Protein AF-H1B544-F1 (afdb_monomer_lite)

Secondary structure (DSSP, 8-state):
-HHHHHHHHHHTHHHHHHHHHHHHHHHHHHHHHHHHHHHHHHHHHHT-HHHHHHHHHHHHHHHHS-HHHHHHHHHHHH-SSHHHHHHHHHHHHHHHHHHHHHHHSHHHHHHHTTS--S-----TT----------S-----SSSS--

pLDDT: mean 74.84, std 20.36, range [29.8, 95.25]

Sequence (147 aa):
MIQELFDFITQRWDFLLPLIYEHLQISAIAIVFATIVGVSIGILIAEKRKASSLTLGIISFLYTIPSISMLGFLIPVTGIGNTSAIIALSIYALLPIIVAPILVSPVWKRIFWRLPAVWEVPLHRFSGALSFRLPCRLYYPALKIWW

Radius of gyration: 21.7 Å; chains: 1; bounding box: 48×55×56 Å

Structure (mmCIF, N/CA/C/O backbone):
data_AF-H1B544-F1
#
_entry.id   AF-H1B544-F1
#
loop_
_atom_site.group_PDB
_atom_site.id
_atom_site.type_symbol
_atom_site.label_atom_id
_atom_site.label_alt_id
_atom_site.label_comp_id
_atom_site.label_asym_id
_atom_site.label_entity_id
_atom_site.label_seq_id
_atom_site.pdbx_PDB_ins_code
_atom_site.Cartn_x
_atom_site.Cartn_y
_atom_site.Cartn_z
_atom_site.occupancy
_atom_site.B_iso_or_equiv
_atom_site.auth_seq_id
_atom_site.auth_comp_id
_atom_site.auth_asym_id
_atom_site.auth_atom_id
_atom_site.pdbx_PDB_model_num
ATOM 1 N N . MET A 1 1 ? -4.097 -2.972 35.215 1.00 77.38 1 MET A N 1
ATOM 2 C CA . MET A 1 1 ? -3.702 -2.579 33.841 1.00 77.38 1 MET A CA 1
ATOM 3 C C . MET A 1 1 ? -4.509 -3.308 32.766 1.00 77.38 1 MET A C 1
ATOM 5 O O . MET A 1 1 ? -5.142 -2.632 31.979 1.00 77.38 1 MET A O 1
ATOM 9 N N . ILE A 1 2 ? -4.543 -4.650 32.723 1.00 89.94 2 ILE A N 1
ATOM 10 C CA . ILE A 1 2 ? -5.325 -5.388 31.699 1.00 89.94 2 ILE A CA 1
ATOM 11 C C . ILE A 1 2 ? -6.846 -5.259 31.908 1.00 89.94 2 ILE A C 1
ATOM 13 O O . ILE A 1 2 ? -7.577 -5.133 30.936 1.00 89.94 2 ILE A O 1
ATOM 17 N N . GLN A 1 3 ? -7.315 -5.237 33.161 1.00 87.62 3 GLN A N 1
ATOM 18 C CA . GLN A 1 3 ? -8.740 -5.060 33.486 1.00 87.62 3 GLN A CA 1
ATOM 19 C C . GLN A 1 3 ? -9.276 -3.699 33.010 1.00 87.62 3 GLN A C 1
ATOM 21 O O . GLN A 1 3 ? -10.254 -3.656 32.282 1.00 87.62 3 GLN A O 1
ATOM 26 N N . GLU A 1 4 ? -8.541 -2.616 33.280 1.00 85.94 4 GLU A N 1
ATOM 27 C CA . GLU A 1 4 ? -8.847 -1.257 32.795 1.00 85.94 4 GLU A CA 1
ATOM 28 C C . GLU A 1 4 ? -8.982 -1.183 31.263 1.00 85.94 4 GLU A C 1
ATOM 30 O O . GLU A 1 4 ? -9.845 -0.491 30.727 1.00 85.94 4 GLU A O 1
ATOM 35 N N . LEU A 1 5 ? -8.133 -1.921 30.540 1.00 85.81 5 LEU A N 1
ATOM 36 C CA . LEU A 1 5 ? -8.165 -1.975 29.080 1.00 85.81 5 LEU A CA 1
ATOM 37 C C . LEU A 1 5 ? -9.417 -2.709 28.573 1.00 85.81 5 LEU A C 1
ATOM 39 O O . LEU A 1 5 ? -10.002 -2.317 27.566 1.00 85.81 5 LEU A O 1
ATOM 43 N N . PHE A 1 6 ? -9.838 -3.757 29.282 1.00 89.38 6 PHE A N 1
ATOM 44 C CA . PHE A 1 6 ? -11.030 -4.537 28.955 1.00 89.38 6 PHE A CA 1
ATOM 45 C C . PHE A 1 6 ? -12.317 -3.737 29.202 1.00 89.38 6 PHE A C 1
ATOM 47 O O . PHE A 1 6 ? -13.218 -3.725 28.358 1.00 89.38 6 PHE A O 1
ATOM 54 N N . ASP A 1 7 ? -12.361 -2.992 30.305 1.00 85.94 7 ASP A N 1
ATOM 55 C CA . ASP A 1 7 ? -13.472 -2.098 30.634 1.00 85.94 7 ASP A CA 1
ATOM 56 C C . ASP A 1 7 ? -13.575 -0.950 29.614 1.00 85.94 7 ASP A C 1
ATOM 58 O O . ASP A 1 7 ? -14.659 -0.651 29.115 1.00 85.94 7 ASP A O 1
ATOM 62 N N . PHE A 1 8 ? -12.446 -0.370 29.191 1.00 86.56 8 PHE A N 1
ATOM 63 C CA . PHE A 1 8 ? -12.434 0.660 28.148 1.00 86.56 8 PHE A CA 1
ATOM 64 C C . PHE A 1 8 ? -12.968 0.152 26.799 1.00 86.56 8 PHE A C 1
ATOM 66 O O . PHE A 1 8 ? -13.767 0.833 26.152 1.00 86.56 8 PHE A O 1
ATOM 73 N N . ILE A 1 9 ? -12.540 -1.039 26.364 1.00 86.88 9 ILE A N 1
ATOM 74 C CA . ILE A 1 9 ? -12.961 -1.625 25.081 1.00 86.88 9 ILE A CA 1
ATOM 75 C C . ILE A 1 9 ? -14.458 -1.940 25.091 1.00 86.88 9 ILE A C 1
ATOM 77 O O . ILE A 1 9 ? -15.151 -1.615 24.129 1.00 86.88 9 ILE A O 1
ATOM 81 N N . THR A 1 10 ? -14.962 -2.539 26.171 1.00 86.75 10 THR A N 1
ATOM 82 C CA . THR A 1 10 ? -16.388 -2.883 26.301 1.00 86.75 10 THR A CA 1
ATOM 83 C C . THR A 1 10 ? -17.275 -1.642 26.390 1.00 86.75 10 THR A C 1
ATOM 85 O O . THR A 1 10 ? -18.341 -1.612 25.782 1.00 86.75 10 THR A O 1
ATOM 88 N N . GLN A 1 11 ? -16.816 -0.583 27.058 1.00 89.38 11 GLN A N 1
ATOM 89 C CA . GLN A 1 11 ? -17.577 0.659 27.220 1.00 89.38 11 GLN A CA 1
ATOM 90 C C . GLN A 1 11 ? -17.559 1.566 25.974 1.00 89.38 11 GLN A C 1
ATOM 92 O O . GLN A 1 11 ? -18.437 2.413 25.812 1.00 89.38 11 GLN A O 1
ATOM 97 N N . ARG A 1 12 ? -16.559 1.426 25.092 1.00 88.81 12 ARG A N 1
ATOM 98 C CA . ARG A 1 12 ? -16.392 2.240 23.868 1.00 88.81 12 ARG A CA 1
ATOM 99 C C . ARG A 1 12 ? -16.621 1.444 22.582 1.00 88.81 12 ARG A C 1
ATOM 101 O O . ARG A 1 12 ? -16.338 1.954 21.498 1.00 88.81 12 ARG A O 1
ATOM 108 N N . TRP A 1 13 ? -17.132 0.219 22.686 1.00 86.06 13 TRP A N 1
ATOM 109 C CA . TRP A 1 13 ? -17.300 -0.688 21.550 1.00 86.06 13 TRP A CA 1
ATOM 110 C C . TRP A 1 13 ? -18.149 -0.079 20.426 1.00 86.06 13 TRP A C 1
ATOM 112 O O . TRP A 1 13 ? -17.782 -0.177 19.255 1.00 86.06 13 TRP A O 1
ATOM 122 N N . ASP A 1 14 ? -19.205 0.653 20.791 1.00 88.56 14 ASP A N 1
ATOM 123 C CA . ASP A 1 14 ? -20.096 1.352 19.855 1.00 88.56 14 ASP A CA 1
ATOM 124 C C . ASP A 1 14 ? -19.383 2.419 19.009 1.00 88.56 14 ASP A C 1
ATOM 126 O O . ASP A 1 14 ? -19.791 2.702 17.885 1.00 88.56 14 ASP A O 1
ATOM 130 N N . PHE A 1 15 ? -18.295 3.000 19.521 1.00 87.94 15 PHE A N 1
ATOM 131 C CA . PHE A 1 15 ? -17.474 3.967 18.790 1.00 87.94 15 PHE A CA 1
ATOM 132 C C . PHE A 1 15 ? -16.362 3.291 17.979 1.00 87.94 15 PHE A C 1
ATOM 134 O O . PHE A 1 15 ? -16.014 3.748 16.894 1.00 87.94 15 PHE A O 1
ATOM 141 N N . LEU A 1 16 ? -15.799 2.189 18.477 1.00 90.12 16 LEU A N 1
ATOM 142 C CA . LEU A 1 16 ? -14.681 1.502 17.824 1.00 90.12 16 LEU A CA 1
ATOM 143 C C . LEU A 1 16 ? -15.116 0.722 16.577 1.00 90.12 16 LEU A C 1
ATOM 145 O O . LEU A 1 16 ? -14.423 0.762 15.559 1.00 90.12 16 LEU A O 1
ATOM 149 N N . LEU A 1 17 ? -16.263 0.040 16.638 1.00 91.88 17 LEU A N 1
ATOM 150 C CA . LEU A 1 17 ? -16.807 -0.742 15.523 1.00 91.88 17 LEU A CA 1
ATOM 151 C C . LEU A 1 17 ? -16.923 0.042 14.201 1.00 91.88 17 LEU A C 1
ATOM 153 O O . LEU A 1 17 ? -16.389 -0.439 13.197 1.00 91.88 17 LEU A O 1
ATOM 157 N N . PRO A 1 18 ? -17.578 1.220 14.148 1.00 92.94 18 PRO A N 1
ATOM 158 C CA . PRO A 1 18 ? -17.721 1.964 12.898 1.00 92.94 18 PRO A CA 1
ATOM 159 C C . PRO A 1 18 ? -16.378 2.458 12.351 1.00 92.94 18 PRO A C 1
ATOM 161 O O . PRO A 1 18 ? -16.170 2.397 11.143 1.00 92.94 18 PRO A O 1
ATOM 164 N N . LEU A 1 19 ? -15.440 2.864 13.214 1.00 91.31 19 LEU A N 1
ATOM 165 C CA . LEU A 1 19 ? -14.097 3.291 12.797 1.00 91.31 19 LEU A CA 1
ATOM 166 C C . LEU A 1 19 ? -13.304 2.147 12.152 1.00 91.31 19 LEU A C 1
ATOM 168 O O . LEU A 1 19 ? -12.655 2.331 11.121 1.00 91.31 19 LEU A O 1
ATOM 172 N N . ILE A 1 20 ? -13.359 0.953 12.747 1.00 93.44 20 ILE A N 1
ATOM 173 C CA . ILE A 1 20 ? -12.702 -0.237 12.193 1.00 93.44 20 ILE A CA 1
ATOM 174 C C . ILE A 1 20 ? -13.341 -0.608 10.854 1.00 93.44 20 ILE A C 1
ATOM 176 O O . ILE A 1 20 ? -12.631 -0.899 9.889 1.00 93.44 20 ILE A O 1
ATOM 180 N N . TYR A 1 21 ? -14.672 -0.574 10.784 1.00 94.69 21 TYR A N 1
ATOM 181 C CA . TYR A 1 21 ? -15.408 -0.864 9.560 1.00 94.69 21 TYR A CA 1
ATOM 182 C C . TYR A 1 21 ? -15.056 0.118 8.435 1.00 94.69 21 TYR A C 1
ATOM 184 O O . TYR A 1 21 ? -14.762 -0.308 7.318 1.00 94.69 21 TYR A O 1
ATOM 192 N N . GLU A 1 22 ? -15.002 1.415 8.734 1.00 93.12 22 GLU A N 1
ATOM 193 C CA . GLU A 1 22 ? -14.598 2.449 7.783 1.00 93.12 22 GLU A CA 1
ATOM 194 C C . GLU A 1 22 ? -13.165 2.218 7.279 1.00 93.12 22 GLU A C 1
ATOM 196 O O . GLU A 1 22 ? -12.919 2.226 6.070 1.00 93.12 22 GLU A O 1
ATOM 201 N N . HIS A 1 23 ? -12.223 1.915 8.175 1.00 92.25 23 HIS A N 1
ATOM 202 C CA . HIS A 1 23 ? -10.843 1.630 7.786 1.00 92.25 23 HIS A CA 1
ATOM 203 C C . HIS A 1 23 ? -10.721 0.381 6.896 1.00 92.25 23 HIS A C 1
ATOM 205 O O . HIS A 1 23 ? -9.973 0.386 5.910 1.00 92.25 23 HIS A O 1
ATOM 211 N N . LEU A 1 24 ? -11.476 -0.678 7.207 1.00 95.25 24 LEU A N 1
ATOM 212 C CA . LEU A 1 24 ? -11.541 -1.890 6.387 1.00 95.25 24 LEU A CA 1
ATOM 213 C C . LEU A 1 24 ? -12.129 -1.603 5.005 1.00 95.25 24 LEU A C 1
ATOM 215 O O . LEU A 1 24 ? -11.581 -2.064 4.004 1.00 95.25 24 LEU A O 1
ATOM 219 N N . GLN A 1 25 ? -13.202 -0.814 4.937 1.00 95.00 25 GLN A N 1
ATOM 220 C CA . GLN A 1 25 ? -13.838 -0.433 3.681 1.00 95.00 25 GLN A CA 1
ATOM 221 C C . GLN A 1 25 ? -12.871 0.354 2.784 1.00 95.00 25 GLN A C 1
ATOM 223 O O . GLN A 1 25 ? -12.703 0.015 1.611 1.00 95.00 25 GLN A O 1
ATOM 228 N N . ILE A 1 26 ? -12.192 1.363 3.337 1.00 93.62 26 ILE A N 1
ATOM 229 C CA . ILE A 1 26 ? -11.205 2.183 2.617 1.00 93.62 26 ILE A CA 1
ATOM 230 C C . ILE A 1 26 ? -10.047 1.316 2.106 1.00 93.62 26 ILE A C 1
ATOM 232 O O . ILE A 1 26 ? -9.667 1.408 0.936 1.00 93.62 26 ILE A O 1
ATOM 236 N N . SER A 1 27 ? -9.511 0.448 2.966 1.00 93.75 27 SER A N 1
ATOM 237 C CA . SER A 1 27 ? -8.386 -0.429 2.626 1.00 93.75 27 SER A CA 1
ATOM 238 C C . SER A 1 27 ? -8.760 -1.435 1.537 1.00 93.75 27 SER A C 1
ATOM 240 O O . SER A 1 27 ? -8.004 -1.620 0.583 1.00 93.75 27 SER A O 1
ATOM 242 N N . ALA A 1 28 ? -9.945 -2.043 1.624 1.00 95.06 28 ALA A N 1
ATOM 243 C CA . ALA A 1 28 ? -10.431 -2.983 0.620 1.00 95.06 28 ALA A CA 1
ATOM 244 C C . ALA A 1 28 ? -10.580 -2.318 -0.758 1.00 95.06 28 ALA A C 1
ATOM 246 O O . ALA A 1 28 ? -10.103 -2.860 -1.757 1.00 95.06 28 ALA A O 1
ATOM 247 N N . ILE A 1 29 ? -11.176 -1.122 -0.813 1.00 94.56 29 ILE A N 1
ATOM 248 C CA . ILE A 1 29 ? -11.335 -0.362 -2.062 1.00 94.56 29 ILE A CA 1
ATOM 249 C C . ILE A 1 29 ? -9.966 -0.016 -2.663 1.00 94.56 29 ILE A C 1
ATOM 251 O O . ILE A 1 29 ? -9.751 -0.231 -3.859 1.00 94.56 29 ILE A O 1
ATOM 255 N N . ALA A 1 30 ? -9.029 0.468 -1.843 1.00 93.62 30 ALA A N 1
ATOM 256 C CA . ALA A 1 30 ? -7.683 0.815 -2.293 1.00 93.62 30 ALA A CA 1
ATOM 257 C C . ALA A 1 30 ? -6.934 -0.400 -2.862 1.00 93.62 30 ALA A C 1
ATOM 259 O O . ALA A 1 30 ? -6.332 -0.307 -3.931 1.00 93.62 30 ALA A O 1
ATOM 260 N N . ILE A 1 31 ? -7.014 -1.559 -2.199 1.00 93.44 31 ILE A N 1
ATOM 261 C CA . ILE A 1 31 ? -6.364 -2.793 -2.663 1.00 93.44 31 ILE A CA 1
ATOM 262 C C . ILE A 1 31 ? -6.959 -3.257 -3.990 1.00 93.44 31 ILE A C 1
ATOM 264 O O . ILE A 1 31 ? -6.206 -3.585 -4.908 1.00 93.44 31 ILE A O 1
ATOM 268 N N . VAL A 1 32 ? -8.288 -3.279 -4.124 1.00 95.19 32 VAL A N 1
ATOM 269 C CA . VAL A 1 32 ? -8.948 -3.695 -5.373 1.00 95.19 32 VAL A CA 1
ATOM 270 C C . VAL A 1 32 ? -8.532 -2.779 -6.524 1.00 95.19 32 VAL A C 1
ATOM 272 O O . VAL A 1 32 ? -8.121 -3.264 -7.581 1.00 95.19 32 VAL A O 1
ATOM 275 N N . PHE A 1 33 ? -8.557 -1.464 -6.305 1.00 94.12 33 PHE A N 1
ATOM 276 C CA . PHE A 1 33 ? -8.151 -0.488 -7.312 1.00 94.12 33 PHE A CA 1
ATOM 277 C C . PHE A 1 33 ? -6.668 -0.631 -7.692 1.00 94.12 33 PHE A C 1
ATOM 279 O O . PHE A 1 33 ? -6.333 -0.746 -8.874 1.00 94.12 33 PHE A O 1
ATOM 286 N N . ALA A 1 34 ? -5.780 -0.712 -6.698 1.00 93.38 34 ALA A N 1
ATOM 287 C CA . ALA A 1 34 ? -4.349 -0.904 -6.913 1.00 93.38 34 ALA A CA 1
ATOM 288 C C . ALA A 1 34 ? -4.036 -2.233 -7.609 1.00 93.38 34 ALA A C 1
ATOM 290 O O . ALA A 1 34 ? -3.121 -2.286 -8.426 1.00 93.38 34 ALA A O 1
ATOM 291 N N . THR A 1 35 ? -4.808 -3.288 -7.339 1.00 92.19 35 THR A N 1
ATOM 292 C CA . THR A 1 35 ? -4.655 -4.595 -7.991 1.00 92.19 35 THR A CA 1
ATOM 293 C C . THR A 1 35 ? -4.976 -4.500 -9.472 1.00 92.19 35 THR A C 1
ATOM 295 O O . THR A 1 35 ? -4.160 -4.904 -10.295 1.00 92.19 35 THR A O 1
ATOM 298 N N . ILE A 1 36 ? -6.119 -3.916 -9.832 1.00 94.06 36 ILE A N 1
ATOM 299 C CA . ILE A 1 36 ? -6.525 -3.777 -11.237 1.00 94.06 36 ILE A CA 1
ATOM 300 C C . ILE A 1 36 ? -5.486 -2.959 -12.012 1.00 94.06 36 ILE A C 1
ATOM 302 O O . ILE A 1 36 ? -5.007 -3.392 -13.064 1.00 94.06 36 ILE A O 1
ATOM 306 N N . VAL A 1 37 ? -5.092 -1.802 -11.476 1.00 92.31 37 VAL A N 1
ATOM 307 C CA . VAL A 1 37 ? -4.131 -0.902 -12.127 1.00 92.31 37 VAL A CA 1
ATOM 308 C C . VAL A 1 37 ? -2.732 -1.519 -12.161 1.00 92.31 37 VAL A C 1
ATOM 310 O O . VAL A 1 37 ? -2.099 -1.572 -13.215 1.00 92.31 37 VAL A O 1
ATOM 313 N N . GLY A 1 38 ? -2.250 -2.027 -11.029 1.00 90.69 38 GLY A N 1
ATOM 314 C CA . GLY A 1 38 ? -0.902 -2.564 -10.889 1.00 90.69 38 GLY A CA 1
ATOM 315 C C . GLY A 1 38 ? -0.680 -3.842 -11.691 1.00 90.69 38 GLY A C 1
ATOM 316 O O . GLY A 1 38 ? 0.362 -3.978 -12.330 1.00 90.69 38 GLY A O 1
ATOM 317 N N . VAL A 1 39 ? -1.663 -4.745 -11.742 1.00 89.06 39 VAL A N 1
ATOM 318 C CA . VAL A 1 39 ? -1.582 -5.951 -12.580 1.00 89.06 39 VAL A CA 1
ATOM 319 C C . VAL A 1 39 ? -1.586 -5.572 -14.058 1.00 89.06 39 VAL A C 1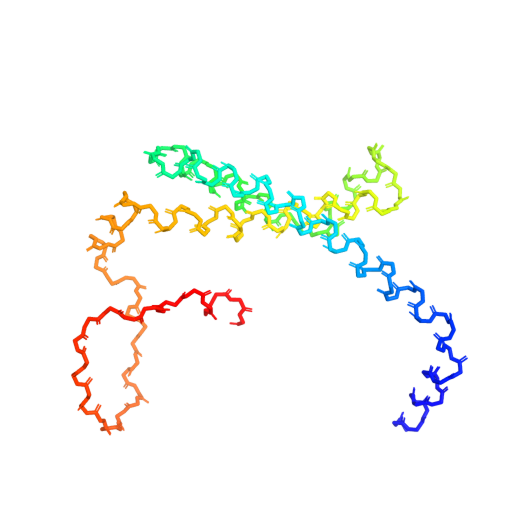
ATOM 321 O O . VAL A 1 39 ? -0.742 -6.063 -14.807 1.00 89.06 39 VAL A O 1
ATOM 324 N N . SER A 1 40 ? -2.468 -4.657 -14.473 1.00 90.12 40 SER A N 1
ATOM 325 C CA . SER A 1 40 ? -2.529 -4.194 -15.867 1.00 90.12 40 SER A CA 1
ATOM 326 C C . SER A 1 40 ? -1.192 -3.595 -16.313 1.00 90.12 40 SER A C 1
ATOM 328 O O . SER A 1 40 ? -0.635 -3.991 -17.336 1.00 90.12 40 SER A O 1
ATOM 330 N N . ILE A 1 41 ? -0.626 -2.694 -15.507 1.00 89.00 41 ILE A N 1
ATOM 331 C CA . ILE A 1 41 ? 0.675 -2.066 -15.770 1.00 89.00 41 ILE A CA 1
ATOM 332 C C . ILE A 1 41 ? 1.807 -3.104 -15.737 1.00 89.00 41 ILE A C 1
ATOM 334 O O . ILE A 1 41 ? 2.658 -3.122 -16.628 1.00 89.00 41 ILE A O 1
ATOM 338 N N . GLY A 1 42 ? 1.813 -3.991 -14.739 1.00 85.94 42 GLY A N 1
ATOM 339 C CA . GLY A 1 42 ? 2.834 -5.024 -14.570 1.00 85.94 42 GLY A CA 1
ATOM 340 C C . GLY A 1 42 ? 2.906 -5.984 -15.758 1.00 85.94 42 GLY A C 1
ATOM 341 O O . GLY A 1 42 ? 4.003 -6.287 -16.227 1.00 85.94 42 GLY A O 1
ATOM 342 N N . ILE A 1 43 ? 1.756 -6.408 -16.292 1.00 84.12 43 ILE A N 1
ATOM 343 C CA . ILE A 1 43 ? 1.684 -7.282 -17.474 1.00 84.12 43 ILE A CA 1
ATOM 344 C C . ILE A 1 43 ? 2.162 -6.545 -18.731 1.00 84.12 43 ILE A C 1
ATOM 346 O O . ILE A 1 43 ? 2.981 -7.085 -19.473 1.00 84.12 43 ILE A O 1
ATOM 350 N N . LEU A 1 44 ? 1.718 -5.303 -18.958 1.00 84.69 44 LEU A N 1
ATOM 351 C CA . LEU A 1 44 ? 2.114 -4.524 -20.142 1.00 84.69 44 LEU A CA 1
ATOM 352 C C . LEU A 1 44 ? 3.629 -4.271 -20.204 1.00 84.69 44 LEU A C 1
ATOM 354 O O . LEU A 1 44 ? 4.224 -4.208 -21.282 1.00 84.69 44 LEU A O 1
ATOM 358 N N . ILE A 1 45 ? 4.268 -4.130 -19.045 1.00 84.00 45 ILE A N 1
ATOM 359 C CA . ILE A 1 45 ? 5.689 -3.792 -18.936 1.00 84.00 45 ILE A CA 1
ATOM 360 C C . ILE A 1 45 ? 6.584 -5.039 -18.872 1.00 84.00 45 ILE A C 1
ATOM 362 O O . ILE A 1 45 ? 7.765 -4.963 -19.230 1.00 84.00 45 ILE A O 1
ATOM 366 N N . ALA A 1 46 ? 6.032 -6.193 -18.484 1.00 75.69 46 ALA A N 1
ATOM 367 C CA . ALA A 1 46 ? 6.743 -7.466 -18.366 1.00 75.69 46 ALA A CA 1
ATOM 368 C C . ALA A 1 46 ? 7.525 -7.861 -19.635 1.00 75.69 46 ALA A C 1
ATOM 370 O O . ALA A 1 46 ? 8.602 -8.453 -19.546 1.00 75.69 46 ALA A O 1
ATOM 371 N N . GLU A 1 47 ? 7.031 -7.501 -20.821 1.00 73.12 47 GLU A N 1
ATOM 372 C CA . GLU A 1 47 ? 7.690 -7.827 -22.091 1.00 73.12 47 GLU A CA 1
ATOM 373 C C . GLU A 1 47 ? 8.820 -6.855 -22.475 1.00 73.12 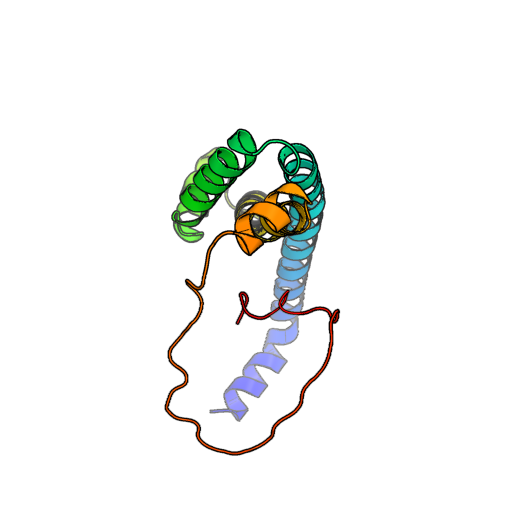47 GLU A C 1
ATOM 375 O O . GLU A 1 47 ? 9.703 -7.195 -23.270 1.00 73.12 47 GLU A O 1
ATOM 380 N N . LYS A 1 48 ? 8.840 -5.634 -21.921 1.00 77.44 48 LYS A N 1
ATOM 381 C CA . LYS A 1 48 ? 9.752 -4.555 -22.336 1.00 77.44 48 LYS A CA 1
ATOM 382 C C . LYS A 1 48 ? 10.791 -4.263 -21.250 1.00 77.44 48 LYS A C 1
ATOM 384 O O . LYS A 1 48 ? 10.577 -3.459 -20.345 1.00 77.44 48 LYS A O 1
ATOM 389 N N . ARG A 1 49 ? 11.997 -4.825 -21.406 1.00 69.56 49 ARG A N 1
ATOM 390 C CA . ARG A 1 49 ? 13.114 -4.704 -20.438 1.00 69.56 49 ARG A CA 1
ATOM 391 C C . ARG A 1 49 ? 13.447 -3.259 -20.016 1.00 69.56 49 ARG A C 1
ATOM 393 O O . ARG A 1 49 ? 13.723 -3.024 -18.846 1.00 69.56 49 ARG A O 1
ATOM 400 N N . LYS A 1 50 ? 13.416 -2.292 -20.946 1.00 72.88 50 LYS A N 1
ATOM 401 C CA . LYS A 1 50 ? 13.689 -0.870 -20.638 1.00 72.88 50 LYS A CA 1
ATOM 402 C C . LYS A 1 50 ? 12.552 -0.205 -19.854 1.00 72.88 50 LYS A C 1
ATOM 404 O O . LYS A 1 50 ? 12.826 0.549 -18.929 1.00 72.88 50 LYS A O 1
ATOM 409 N N . ALA A 1 51 ? 11.298 -0.516 -20.189 1.00 77.00 51 ALA A N 1
ATOM 410 C CA . ALA A 1 51 ? 10.137 0.020 -19.482 1.00 77.00 51 ALA A CA 1
ATOM 411 C C . ALA A 1 51 ? 10.064 -0.523 -18.046 1.00 77.00 51 ALA A C 1
ATOM 413 O O . ALA A 1 51 ? 9.800 0.238 -17.124 1.00 77.00 51 ALA A O 1
ATOM 414 N N . SER A 1 52 ? 10.414 -1.800 -17.838 1.00 76.62 52 SER A N 1
ATOM 415 C CA . SER A 1 52 ? 10.475 -2.414 -16.503 1.00 76.62 52 SER A CA 1
ATOM 416 C C . SER A 1 52 ? 11.439 -1.679 -15.575 1.00 76.62 52 SER A C 1
ATOM 418 O O . SER A 1 52 ? 11.060 -1.325 -14.463 1.00 76.62 52 SER A O 1
ATOM 420 N N . SER A 1 53 ? 12.650 -1.371 -16.045 1.00 78.19 53 SER A N 1
ATOM 421 C CA . SER A 1 53 ? 13.631 -0.639 -15.237 1.00 78.19 53 SER A CA 1
ATOM 422 C C . SER A 1 53 ? 13.185 0.789 -14.908 1.00 78.19 53 SER A C 1
ATOM 424 O O . SER A 1 53 ? 13.437 1.255 -13.801 1.00 78.19 53 SER A O 1
ATOM 426 N N . LEU A 1 54 ? 12.539 1.483 -15.852 1.00 84.19 54 LEU A N 1
ATOM 427 C CA . LEU A 1 54 ? 12.083 2.860 -15.649 1.00 84.19 54 LEU A CA 1
ATOM 428 C C . LEU A 1 54 ? 10.917 2.919 -14.657 1.00 84.19 54 LEU A C 1
ATOM 430 O O . LEU A 1 54 ? 10.948 3.695 -13.707 1.00 84.19 54 LEU A O 1
ATOM 434 N N . THR A 1 55 ? 9.910 2.069 -14.849 1.00 84.62 55 THR A N 1
ATOM 435 C CA . THR A 1 55 ? 8.724 2.032 -13.992 1.00 84.62 55 THR A CA 1
ATOM 436 C C . THR A 1 55 ? 9.068 1.610 -12.571 1.00 84.62 55 THR A C 1
ATOM 438 O O . THR A 1 55 ? 8.608 2.254 -11.634 1.00 84.62 55 THR A O 1
ATOM 441 N N . LEU A 1 56 ? 9.935 0.608 -12.390 1.00 81.62 56 LEU A N 1
ATOM 442 C CA . LEU A 1 56 ? 10.414 0.237 -11.056 1.00 81.62 56 LEU A CA 1
ATOM 443 C C . LEU A 1 56 ? 11.170 1.387 -10.382 1.00 81.62 56 LEU A C 1
ATOM 445 O O . LEU A 1 56 ? 10.932 1.641 -9.209 1.00 81.62 56 LEU A O 1
ATOM 449 N N . GLY A 1 57 ? 12.002 2.131 -11.118 1.00 84.75 57 GLY A N 1
A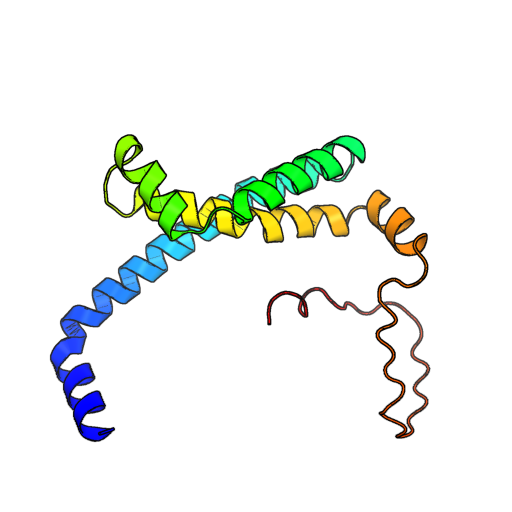TOM 450 C CA . GLY A 1 57 ? 12.691 3.308 -10.581 1.00 84.75 57 GLY A CA 1
ATOM 451 C C . GLY A 1 57 ? 11.729 4.402 -10.103 1.00 84.75 57 GLY A C 1
ATOM 452 O O . GLY A 1 57 ? 11.885 4.917 -8.997 1.00 84.75 57 GLY A O 1
ATOM 453 N N . ILE A 1 58 ? 10.702 4.717 -10.900 1.00 87.69 58 ILE A N 1
ATOM 454 C CA . ILE A 1 58 ? 9.675 5.711 -10.540 1.00 87.69 58 ILE A CA 1
ATOM 455 C C . ILE A 1 58 ? 8.904 5.264 -9.297 1.00 87.69 58 ILE A C 1
ATOM 457 O O . ILE A 1 58 ? 8.710 6.052 -8.374 1.00 87.69 58 ILE A O 1
ATOM 461 N N . ILE A 1 59 ? 8.479 4.000 -9.251 1.00 85.38 59 ILE A N 1
ATOM 462 C CA . ILE A 1 59 ? 7.722 3.484 -8.111 1.00 85.38 59 ILE A CA 1
ATOM 463 C C . ILE A 1 59 ? 8.606 3.471 -6.862 1.00 85.38 59 ILE A C 1
ATOM 465 O O . ILE A 1 59 ? 8.180 3.957 -5.823 1.00 85.38 59 ILE A O 1
ATOM 469 N N . SER A 1 60 ? 9.853 3.004 -6.943 1.00 85.31 60 SER A N 1
ATOM 470 C CA . SER A 1 60 ? 10.776 3.040 -5.804 1.00 85.31 60 SER A CA 1
ATOM 471 C C . SER A 1 60 ? 10.984 4.456 -5.272 1.00 85.31 60 SER A C 1
ATOM 473 O O . SER A 1 60 ? 11.004 4.639 -4.060 1.00 85.31 60 SER A O 1
ATOM 475 N N . PHE A 1 61 ? 11.063 5.461 -6.148 1.00 89.25 61 PHE A N 1
ATOM 476 C CA . PHE A 1 61 ? 11.127 6.861 -5.734 1.00 89.25 61 PHE A CA 1
ATOM 477 C C . PHE A 1 61 ? 9.843 7.310 -5.022 1.00 89.25 61 PHE A C 1
ATOM 479 O O . PHE A 1 61 ? 9.925 7.872 -3.932 1.00 89.25 61 PHE A O 1
ATOM 486 N N . LEU A 1 62 ? 8.661 6.998 -5.564 1.00 87.12 62 LEU A N 1
ATOM 487 C CA . LEU A 1 62 ? 7.381 7.328 -4.921 1.00 87.12 62 LEU A CA 1
ATOM 488 C C . LEU A 1 62 ? 7.254 6.717 -3.515 1.00 87.12 62 LEU A C 1
ATOM 490 O O . LEU A 1 62 ? 6.687 7.353 -2.635 1.00 87.12 62 LEU A O 1
ATOM 494 N N . TYR A 1 63 ? 7.827 5.534 -3.277 1.00 85.50 63 TYR A N 1
ATOM 495 C CA . TYR A 1 63 ? 7.776 4.855 -1.972 1.00 85.50 63 TYR A CA 1
ATOM 496 C C . TYR A 1 63 ? 8.690 5.467 -0.917 1.00 85.50 63 TYR A C 1
ATOM 498 O O . TYR A 1 63 ? 8.467 5.258 0.276 1.00 85.50 63 TYR A O 1
ATOM 506 N N . THR A 1 64 ? 9.713 6.216 -1.333 1.00 89.75 64 THR A N 1
ATOM 507 C CA . THR A 1 64 ? 10.564 6.942 -0.382 1.00 89.75 64 THR A CA 1
ATOM 508 C C . THR A 1 64 ? 9.850 8.125 0.263 1.00 89.75 64 THR A C 1
ATOM 510 O O . THR A 1 64 ? 10.253 8.553 1.343 1.00 89.75 64 THR A O 1
ATOM 513 N N . ILE A 1 65 ? 8.783 8.638 -0.359 1.00 90.00 65 ILE A N 1
ATOM 514 C CA . ILE A 1 65 ? 7.948 9.686 0.227 1.00 90.00 65 ILE A CA 1
ATOM 515 C C . ILE A 1 65 ? 7.084 9.018 1.292 1.00 90.00 65 ILE A C 1
ATOM 517 O O . ILE A 1 65 ? 6.244 8.212 0.910 1.00 90.00 65 ILE A O 1
ATOM 521 N N . PRO A 1 66 ? 7.239 9.327 2.592 1.00 86.12 66 PRO A N 1
ATOM 522 C CA . PRO A 1 66 ? 6.457 8.685 3.640 1.00 86.12 66 PRO A CA 1
ATOM 523 C C . PRO A 1 66 ? 4.962 9.001 3.487 1.00 86.12 66 PRO A C 1
ATOM 525 O O . PRO A 1 66 ? 4.580 10.094 3.059 1.00 86.12 66 PRO A O 1
ATOM 528 N N . SER A 1 67 ? 4.106 8.068 3.907 1.00 87.50 67 SER A N 1
ATOM 529 C CA . SER A 1 67 ? 2.647 8.172 3.764 1.00 87.50 67 SER A CA 1
ATOM 530 C C . SER A 1 67 ? 2.076 9.443 4.396 1.00 87.50 67 SER A C 1
ATOM 532 O O . SER A 1 67 ? 1.185 10.064 3.824 1.00 87.50 67 SER A O 1
ATOM 534 N N . ILE A 1 68 ? 2.643 9.889 5.521 1.00 89.62 68 ILE A N 1
ATOM 535 C CA . ILE A 1 68 ? 2.251 11.132 6.201 1.00 89.62 68 ILE A CA 1
ATOM 536 C C . ILE A 1 68 ? 2.507 12.359 5.309 1.00 89.62 68 ILE A C 1
ATOM 538 O O . ILE A 1 68 ? 1.640 13.224 5.186 1.00 89.62 68 ILE A O 1
ATOM 542 N N . SER A 1 69 ? 3.662 12.430 4.636 1.00 91.50 69 SER A N 1
ATOM 543 C CA . SER A 1 69 ? 3.978 13.528 3.709 1.00 91.50 69 SER A CA 1
ATOM 544 C C . SER A 1 69 ? 3.106 13.483 2.461 1.00 91.50 69 SER A C 1
ATOM 546 O O . SER A 1 69 ? 2.672 14.524 1.971 1.00 91.50 69 SER A O 1
ATOM 548 N N . MET A 1 70 ? 2.815 12.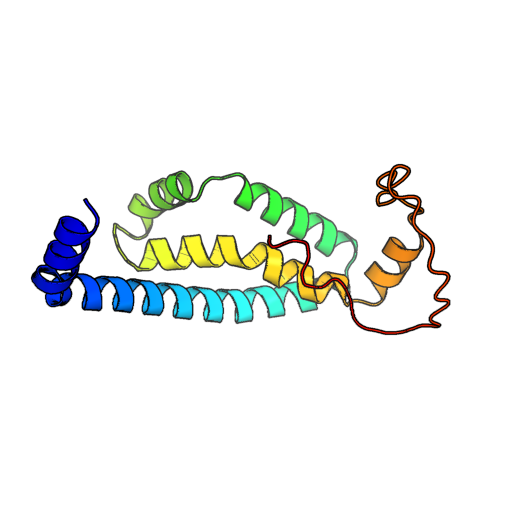280 1.971 1.00 88.25 70 MET A N 1
ATOM 549 C CA . MET A 1 70 ? 1.936 12.086 0.827 1.00 88.25 70 MET A CA 1
ATOM 550 C C . MET A 1 70 ? 0.513 12.575 1.117 1.00 88.25 70 MET A C 1
ATOM 552 O O . MET A 1 70 ? -0.052 13.315 0.315 1.00 88.25 70 MET A O 1
ATOM 556 N N . LEU A 1 71 ? -0.038 12.241 2.290 1.00 89.38 71 LEU A N 1
ATOM 557 C CA . LEU A 1 71 ? -1.323 12.777 2.745 1.00 89.38 71 LEU A CA 1
ATOM 558 C C . LEU A 1 71 ? -1.286 14.307 2.820 1.00 89.38 71 LEU A C 1
ATOM 560 O O . LEU A 1 71 ? -2.186 14.956 2.292 1.00 89.38 71 LEU A O 1
ATOM 564 N N . GLY A 1 72 ? -0.219 14.884 3.383 1.00 89.25 72 GLY A N 1
ATOM 565 C CA . GLY A 1 72 ? -0.010 16.336 3.423 1.00 89.25 72 GLY A CA 1
ATOM 566 C C . GLY A 1 72 ? -0.064 17.007 2.046 1.00 89.25 72 GLY A C 1
ATOM 567 O O . GLY A 1 72 ? -0.666 18.069 1.903 1.00 89.25 72 GLY A O 1
ATOM 568 N N . PHE A 1 73 ? 0.502 16.366 1.020 1.00 90.00 73 PHE A N 1
ATOM 569 C CA . PHE A 1 73 ? 0.473 16.859 -0.361 1.00 90.00 73 PHE A CA 1
ATOM 570 C C . PHE A 1 73 ? -0.906 16.727 -1.025 1.00 90.00 73 PHE A C 1
ATOM 572 O O . PHE A 1 73 ? -1.258 17.539 -1.879 1.00 90.00 73 PHE A O 1
ATOM 579 N N . LEU A 1 74 ? -1.700 15.723 -0.641 1.00 88.81 74 LEU A N 1
ATOM 580 C CA . LEU A 1 74 ? -3.035 15.505 -1.199 1.00 88.81 74 LEU A CA 1
ATOM 581 C C . LEU A 1 74 ? -4.120 16.381 -0.567 1.00 88.81 74 LEU A C 1
ATOM 583 O O . LEU A 1 74 ? -5.110 16.666 -1.238 1.00 88.81 74 LEU A O 1
ATOM 587 N N . ILE A 1 75 ? -3.957 16.838 0.677 1.00 89.56 75 ILE A N 1
ATOM 588 C CA . ILE A 1 75 ? -4.966 17.663 1.367 1.00 89.56 75 ILE A CA 1
ATOM 589 C C . ILE A 1 75 ? -5.408 18.890 0.538 1.00 89.56 75 ILE A C 1
ATOM 591 O O . ILE A 1 75 ? -6.615 19.095 0.424 1.00 89.56 75 ILE A O 1
ATOM 595 N N . PRO A 1 76 ? -4.515 19.676 -0.099 1.00 87.44 76 PRO A N 1
ATOM 596 C CA . PRO A 1 76 ? -4.929 20.798 -0.947 1.00 87.44 76 PRO A CA 1
ATOM 597 C C . PRO A 1 76 ? -5.698 20.386 -2.211 1.00 87.44 76 PRO A C 1
ATOM 599 O O . PRO A 1 76 ? -6.481 21.174 -2.729 1.00 87.44 76 PRO A O 1
ATOM 602 N N . VAL A 1 77 ? -5.459 19.176 -2.728 1.00 89.06 77 VAL A N 1
ATOM 603 C CA . VAL A 1 77 ? -6.015 18.706 -4.008 1.00 89.06 77 VAL A CA 1
ATOM 604 C C . VAL A 1 77 ? -7.357 18.005 -3.809 1.00 89.06 77 VAL A C 1
ATOM 606 O O . VAL A 1 77 ? -8.312 18.270 -4.531 1.00 89.06 77 VAL A O 1
ATOM 609 N N . THR A 1 78 ? -7.433 17.095 -2.840 1.00 86.44 78 THR A N 1
ATOM 610 C CA . THR A 1 78 ? -8.596 16.222 -2.614 1.00 86.44 78 THR A CA 1
ATOM 611 C C . THR A 1 78 ? -9.360 16.540 -1.332 1.00 86.44 78 THR A C 1
ATOM 613 O O . THR A 1 78 ? -10.424 15.967 -1.110 1.00 86.44 78 THR A O 1
ATOM 616 N N . GLY A 1 79 ? -8.829 17.423 -0.485 1.00 86.06 79 GLY A N 1
ATOM 617 C CA . GLY A 1 79 ? -9.357 17.691 0.849 1.00 86.06 79 GLY A CA 1
ATOM 618 C C . GLY A 1 79 ? -8.926 16.659 1.897 1.00 86.06 79 GLY A C 1
ATOM 619 O O . GLY A 1 79 ? -8.207 15.693 1.619 1.00 86.06 79 GLY A O 1
ATOM 620 N N . ILE A 1 80 ? -9.379 16.886 3.131 1.00 84.50 80 ILE A N 1
ATOM 621 C CA . ILE A 1 80 ? -9.254 15.942 4.247 1.00 84.50 80 ILE A CA 1
ATOM 622 C C . ILE A 1 80 ? -10.370 14.903 4.105 1.00 84.50 80 ILE A C 1
ATOM 624 O O . ILE A 1 80 ? -11.540 15.273 4.043 1.00 84.50 80 ILE A O 1
ATOM 628 N N . GLY A 1 81 ? -10.028 13.613 4.072 1.00 85.31 81 GLY A N 1
ATOM 629 C CA . GLY A 1 81 ? -11.027 12.545 4.060 1.00 85.31 81 GLY A CA 1
ATOM 630 C C . GLY A 1 81 ? -10.545 11.238 3.439 1.00 85.31 81 GLY A C 1
ATOM 631 O O . GLY A 1 81 ? -9.358 11.025 3.202 1.00 85.31 81 GLY A O 1
ATOM 632 N N . ASN A 1 82 ? -11.502 10.360 3.151 1.00 87.44 82 ASN A N 1
ATOM 633 C CA . ASN A 1 82 ? -11.244 8.987 2.713 1.00 87.44 82 ASN A CA 1
ATOM 634 C C . ASN A 1 82 ? -10.614 8.914 1.315 1.00 87.44 82 ASN A C 1
ATOM 636 O O . ASN A 1 82 ? -9.854 7.998 1.024 1.00 87.44 82 ASN A O 1
ATOM 640 N N . THR A 1 83 ? -10.871 9.895 0.452 1.00 87.88 83 THR A N 1
ATOM 641 C CA . THR A 1 83 ? -10.336 9.948 -0.917 1.00 87.88 83 THR A CA 1
ATOM 642 C C . THR A 1 83 ? -8.811 10.054 -0.950 1.00 87.88 83 THR A C 1
ATOM 644 O O . THR A 1 83 ? -8.167 9.310 -1.692 1.00 87.88 83 THR A O 1
ATOM 647 N N . SER A 1 84 ? -8.215 10.917 -0.121 1.00 90.56 84 SER A N 1
ATOM 648 C CA . SER A 1 84 ? -6.755 11.062 -0.040 1.00 90.56 84 SER A CA 1
ATOM 649 C C . SER A 1 84 ? -6.096 9.807 0.528 1.00 90.56 84 SER A C 1
ATOM 651 O O . SER A 1 84 ? -5.074 9.360 0.000 1.00 90.56 84 SER A O 1
ATOM 653 N N . ALA A 1 85 ? -6.725 9.184 1.530 1.00 91.00 85 ALA A N 1
ATOM 654 C CA . ALA A 1 85 ? -6.291 7.903 2.075 1.00 91.00 85 ALA A CA 1
ATOM 655 C C . ALA A 1 85 ? -6.295 6.800 1.007 1.00 91.00 85 ALA A C 1
ATOM 657 O O . ALA A 1 85 ? -5.295 6.097 0.869 1.00 91.00 85 ALA A O 1
ATOM 658 N N . ILE A 1 86 ? -7.359 6.685 0.202 1.00 91.69 86 ILE A N 1
ATOM 659 C CA . ILE A 1 86 ? -7.446 5.688 -0.879 1.00 91.69 86 ILE A CA 1
ATOM 660 C C . ILE A 1 86 ? -6.320 5.884 -1.896 1.00 91.69 86 ILE A C 1
ATOM 662 O O . ILE A 1 86 ? -5.686 4.905 -2.289 1.00 91.69 86 ILE A O 1
ATOM 666 N N . ILE A 1 87 ? -6.043 7.121 -2.318 1.00 91.00 87 ILE A N 1
ATOM 667 C CA . ILE A 1 87 ? -4.995 7.395 -3.314 1.00 91.00 87 ILE A CA 1
ATOM 668 C C . ILE A 1 87 ? -3.610 7.058 -2.752 1.00 91.00 87 ILE A C 1
ATOM 670 O O . ILE A 1 87 ? -2.835 6.363 -3.413 1.00 91.00 87 ILE A O 1
ATOM 674 N N . ALA A 1 88 ? -3.313 7.498 -1.527 1.00 91.31 88 ALA A N 1
ATOM 675 C CA . ALA A 1 88 ? -2.043 7.204 -0.871 1.00 91.31 88 ALA A CA 1
ATOM 676 C C . ALA A 1 88 ? -1.846 5.690 -0.686 1.00 91.31 88 ALA A C 1
ATOM 678 O O . ALA A 1 88 ? -0.825 5.147 -1.109 1.00 91.31 88 ALA A O 1
ATOM 679 N N . LEU A 1 89 ? -2.850 4.992 -0.142 1.00 91.31 89 LEU A N 1
ATOM 680 C CA . LEU A 1 89 ? -2.842 3.534 0.024 1.00 91.31 89 LEU A CA 1
ATOM 681 C C . LEU A 1 89 ? -2.672 2.810 -1.313 1.00 91.31 89 LEU A C 1
ATOM 683 O O . LEU A 1 89 ? -1.907 1.854 -1.398 1.00 91.31 89 LEU A O 1
ATOM 687 N N . SER A 1 90 ? -3.335 3.280 -2.371 1.00 91.56 90 SER A N 1
ATOM 688 C CA . SER A 1 90 ? -3.227 2.672 -3.699 1.00 91.56 90 SER A CA 1
ATOM 689 C C . SER A 1 90 ? -1.806 2.782 -4.251 1.00 91.56 90 SER A C 1
ATOM 691 O O . SER A 1 90 ? -1.256 1.799 -4.748 1.00 91.56 90 SER A O 1
ATOM 693 N N . ILE A 1 91 ? -1.173 3.953 -4.119 1.00 90.88 91 ILE A N 1
ATOM 694 C CA . ILE A 1 91 ? 0.217 4.167 -4.547 1.00 90.88 91 ILE A CA 1
ATOM 695 C C . ILE A 1 91 ? 1.172 3.295 -3.731 1.00 90.88 91 ILE A C 1
ATOM 697 O O . ILE A 1 91 ? 2.045 2.652 -4.313 1.00 90.88 91 ILE A O 1
ATOM 701 N N . TYR A 1 92 ? 0.930 3.159 -2.428 1.00 89.31 92 TYR A N 1
ATOM 702 C CA . TYR A 1 92 ? 1.668 2.261 -1.536 1.00 89.31 92 TYR A CA 1
ATOM 703 C C . TYR A 1 92 ? 1.385 0.761 -1.703 1.00 89.31 92 TYR A C 1
ATOM 705 O O . TYR A 1 92 ? 2.161 -0.064 -1.221 1.00 89.31 92 TYR A O 1
ATOM 713 N N . ALA A 1 93 ? 0.334 0.388 -2.427 1.00 89.81 93 ALA A N 1
ATOM 714 C CA . ALA A 1 93 ? 0.080 -0.993 -2.823 1.00 89.81 93 ALA A CA 1
ATOM 715 C C . ALA A 1 93 ? 0.637 -1.318 -4.226 1.00 89.81 93 ALA A C 1
ATOM 717 O O . ALA A 1 93 ? 0.869 -2.480 -4.549 1.00 89.81 93 ALA A O 1
ATOM 718 N N . LEU A 1 94 ? 0.895 -0.315 -5.072 1.00 87.25 94 LEU A N 1
ATOM 719 C CA . LEU A 1 94 ? 1.315 -0.510 -6.466 1.00 87.25 94 LEU A CA 1
ATOM 720 C C . LEU A 1 94 ? 2.677 -1.220 -6.650 1.00 87.25 94 LEU A C 1
ATOM 722 O O . LEU A 1 94 ? 2.821 -1.985 -7.595 1.00 87.25 94 LEU A O 1
ATOM 726 N N . LEU A 1 95 ? 3.671 -1.033 -5.779 1.00 84.88 95 LEU A N 1
ATOM 727 C CA . LEU A 1 95 ? 5.015 -1.625 -5.879 1.00 84.88 95 LEU A CA 1
ATOM 728 C C . LEU A 1 95 ? 4.993 -3.150 -5.802 1.00 84.88 95 LEU A C 1
ATOM 730 O O . LEU A 1 95 ? 5.440 -3.769 -6.769 1.00 84.88 95 LEU A O 1
ATOM 734 N N . PRO A 1 96 ? 4.478 -3.791 -4.732 1.00 83.00 96 PRO A N 1
ATOM 735 C CA . PRO A 1 96 ? 4.399 -5.249 -4.713 1.00 83.00 96 PRO A CA 1
ATOM 736 C C . PRO A 1 96 ? 3.555 -5.792 -5.867 1.00 83.00 96 PRO A C 1
ATOM 738 O O . PRO A 1 96 ? 3.918 -6.804 -6.468 1.00 83.00 96 PRO A O 1
ATOM 741 N N . ILE A 1 97 ? 2.464 -5.101 -6.210 1.00 87.81 97 ILE A N 1
ATOM 742 C CA . ILE A 1 97 ? 1.515 -5.550 -7.230 1.00 87.81 97 ILE A CA 1
ATOM 743 C C . ILE A 1 97 ? 2.121 -5.474 -8.636 1.00 87.81 97 ILE A C 1
ATOM 745 O O . ILE A 1 97 ? 1.896 -6.382 -9.426 1.00 87.81 97 ILE A O 1
ATOM 749 N N . ILE A 1 98 ? 2.907 -4.445 -8.963 1.00 85.75 98 ILE A N 1
ATOM 750 C CA . ILE A 1 98 ? 3.565 -4.305 -10.274 1.00 85.75 98 ILE A CA 1
ATOM 751 C C . ILE A 1 98 ? 4.770 -5.245 -10.387 1.00 85.75 98 ILE A C 1
ATOM 753 O O . ILE A 1 98 ? 5.014 -5.821 -11.450 1.00 85.75 98 ILE A O 1
ATOM 757 N N . VAL A 1 99 ? 5.525 -5.424 -9.299 1.00 81.88 99 VAL A N 1
ATOM 758 C CA . VAL A 1 99 ? 6.710 -6.295 -9.278 1.00 81.88 99 VAL A CA 1
ATOM 759 C C . VAL A 1 99 ? 6.325 -7.765 -9.480 1.00 81.88 99 VAL A C 1
ATOM 761 O O . VAL A 1 99 ? 7.040 -8.485 -10.181 1.00 81.88 99 VAL A O 1
ATOM 764 N N . ALA A 1 100 ? 5.193 -8.215 -8.928 1.00 81.94 100 ALA A N 1
ATOM 765 C CA . ALA A 1 100 ? 4.777 -9.616 -9.004 1.00 81.94 100 ALA A CA 1
ATOM 766 C C . ALA A 1 100 ? 4.624 -10.146 -10.456 1.00 81.94 100 ALA A C 1
ATOM 768 O O . ALA A 1 100 ? 5.310 -11.116 -10.792 1.00 81.94 100 ALA A O 1
ATOM 769 N N . PRO A 1 101 ? 3.839 -9.524 -11.362 1.00 75.81 101 PRO A N 1
ATOM 770 C CA . PRO A 1 101 ? 3.755 -9.930 -12.768 1.00 75.81 101 PRO A CA 1
ATOM 771 C C . PRO A 1 101 ? 5.091 -9.846 -13.518 1.00 75.81 101 PRO A C 1
ATOM 773 O O . PRO A 1 101 ? 5.400 -10.718 -14.333 1.00 75.81 101 PRO A O 1
ATOM 776 N N . ILE A 1 102 ? 5.912 -8.827 -13.234 1.00 72.12 102 ILE A N 1
ATOM 777 C CA . ILE A 1 102 ? 7.211 -8.619 -13.897 1.00 72.12 102 ILE A CA 1
ATOM 778 C C . ILE A 1 102 ? 8.161 -9.794 -13.625 1.00 72.12 102 ILE A C 1
ATOM 780 O O . ILE A 1 102 ? 8.831 -10.266 -14.550 1.00 72.12 102 ILE A O 1
ATOM 784 N N . LEU A 1 103 ? 8.195 -10.304 -12.390 1.00 68.12 103 LEU A N 1
ATOM 785 C CA . LEU A 1 103 ? 9.051 -11.433 -12.003 1.00 68.12 103 LEU A CA 1
ATOM 786 C C . LEU A 1 103 ? 8.633 -12.761 -12.651 1.00 68.12 103 LEU A C 1
ATOM 788 O O . LEU A 1 103 ? 9.487 -13.607 -12.919 1.00 68.12 103 LEU A O 1
ATOM 792 N N . VAL A 1 104 ? 7.340 -12.943 -12.935 1.00 69.44 104 VAL A N 1
ATOM 793 C CA . VAL A 1 104 ? 6.811 -14.153 -13.592 1.00 69.44 104 VAL A CA 1
ATOM 794 C C . VAL A 1 104 ? 7.155 -14.188 -15.092 1.00 69.44 104 VAL A C 1
ATOM 796 O O . VAL A 1 104 ? 7.134 -15.253 -15.715 1.00 69.44 104 VAL A O 1
ATOM 799 N N . SER A 1 105 ? 7.545 -13.053 -15.682 1.00 67.38 105 SER A N 1
ATOM 800 C CA . SER A 1 105 ? 7.861 -12.955 -17.109 1.00 67.38 105 SER A CA 1
ATOM 801 C C . SER A 1 105 ? 9.078 -13.812 -17.539 1.00 67.38 105 SER A C 1
ATOM 803 O O . SER A 1 105 ? 10.089 -13.889 -16.826 1.00 67.38 105 SER A O 1
ATOM 805 N N . PRO A 1 106 ? 9.064 -14.429 -18.745 1.00 64.38 106 PRO A N 1
ATOM 806 C CA . PRO A 1 106 ? 10.177 -15.254 -19.243 1.00 64.38 106 PRO A CA 1
ATOM 807 C C . PRO A 1 106 ? 11.507 -14.491 -19.369 1.00 64.38 106 PRO A C 1
ATOM 809 O O . PRO A 1 106 ? 12.588 -15.082 -19.298 1.00 64.38 106 PRO A O 1
ATOM 812 N N . VAL A 1 107 ? 11.425 -13.171 -19.564 1.00 64.19 107 VAL A N 1
ATOM 813 C CA . VAL A 1 107 ? 12.563 -12.262 -19.749 1.00 64.19 107 VAL A CA 1
ATOM 814 C C . VAL A 1 107 ? 13.351 -12.099 -18.450 1.00 64.19 107 VAL A C 1
ATOM 816 O O . VAL A 1 107 ? 14.575 -12.250 -18.455 1.00 64.19 107 VAL A O 1
ATOM 819 N N . TRP A 1 108 ? 12.664 -11.849 -17.331 1.00 57.34 108 TRP A N 1
ATOM 820 C CA . TRP A 1 108 ? 13.302 -11.701 -16.020 1.00 57.34 108 TRP A CA 1
ATOM 821 C C . TRP A 1 108 ? 13.828 -13.019 -15.478 1.00 57.34 108 TRP A C 1
ATOM 823 O O . TRP A 1 108 ? 14.913 -13.039 -14.899 1.00 57.34 108 TRP A O 1
ATOM 833 N N . LYS A 1 109 ? 13.152 -14.132 -15.786 1.00 59.00 109 LYS A N 1
ATOM 834 C CA . LYS A 1 109 ? 13.675 -15.475 -15.520 1.00 59.00 109 LYS A CA 1
ATOM 835 C C . LYS A 1 109 ? 15.084 -15.618 -16.111 1.00 59.00 109 LYS A C 1
ATOM 837 O O . LYS A 1 109 ? 16.018 -15.957 -15.396 1.00 59.00 109 LYS A O 1
ATOM 842 N N . ARG A 1 110 ? 15.287 -15.253 -17.382 1.00 58.62 110 ARG A N 1
ATOM 843 C CA . ARG A 1 110 ? 16.590 -15.372 -18.069 1.00 58.62 110 ARG A CA 1
ATOM 844 C C . ARG A 1 110 ? 17.703 -14.490 -17.478 1.00 58.62 110 ARG A C 1
ATOM 846 O O . ARG A 1 110 ? 18.869 -14.854 -17.590 1.00 58.62 110 ARG A O 1
ATOM 853 N N . ILE A 1 111 ? 17.365 -13.343 -16.883 1.00 60.06 111 ILE A N 1
ATOM 854 C CA . ILE A 1 111 ? 18.326 -12.406 -16.270 1.00 60.06 111 ILE A CA 1
ATOM 855 C C . ILE A 1 111 ? 18.640 -12.809 -14.829 1.00 60.06 111 ILE A C 1
ATOM 857 O O . ILE A 1 111 ? 19.809 -12.840 -14.457 1.00 60.06 111 ILE A O 1
ATOM 861 N N . PHE A 1 112 ? 17.622 -13.166 -14.042 1.00 56.62 112 PHE A N 1
ATOM 862 C CA . PHE A 1 112 ? 17.787 -13.625 -12.663 1.00 56.62 112 PHE A CA 1
ATOM 863 C C . PHE A 1 112 ? 18.580 -14.940 -12.607 1.00 56.62 112 PHE A C 1
ATOM 865 O O . PHE A 1 112 ? 19.450 -15.086 -11.759 1.00 56.62 112 PHE A O 1
ATOM 872 N N . TRP A 1 113 ? 18.394 -15.839 -13.587 1.00 51.03 113 TRP A N 1
ATOM 873 C CA . TRP A 1 113 ? 19.239 -17.035 -13.762 1.00 51.03 113 TRP A CA 1
ATOM 874 C C . TRP A 1 113 ? 20.677 -16.737 -14.223 1.00 51.03 113 TRP A C 1
ATOM 876 O O . TRP A 1 113 ? 21.518 -17.630 -14.184 1.00 51.03 113 TRP A O 1
ATOM 886 N N . ARG A 1 114 ? 20.971 -15.515 -14.691 1.00 47.31 114 ARG A N 1
ATOM 887 C CA . ARG A 1 114 ? 22.295 -15.101 -15.195 1.00 47.31 114 ARG A CA 1
ATOM 888 C C . ARG A 1 114 ? 23.124 -14.308 -14.187 1.00 47.31 114 ARG A C 1
ATOM 890 O O . ARG A 1 114 ? 24.301 -14.087 -14.448 1.00 47.31 114 ARG A O 1
ATOM 897 N N . LEU A 1 115 ? 22.526 -13.860 -13.088 1.00 47.94 115 LEU A N 1
ATOM 898 C CA . LEU A 1 115 ? 23.235 -13.214 -11.990 1.00 47.94 115 LEU A CA 1
ATOM 899 C C . LEU A 1 115 ? 23.645 -14.306 -10.994 1.00 47.94 115 LEU A C 1
ATOM 901 O O . LEU A 1 115 ? 22.774 -14.846 -10.308 1.00 47.94 115 LEU A O 1
ATOM 905 N N . PRO A 1 116 ? 24.936 -14.676 -10.912 1.00 44.38 116 PRO A N 1
ATOM 906 C CA . PRO A 1 116 ? 25.389 -15.541 -9.842 1.00 44.38 116 PRO A CA 1
ATOM 907 C C . PRO A 1 116 ? 25.256 -14.758 -8.531 1.00 44.38 116 PRO A C 1
ATOM 909 O O . PRO A 1 116 ? 25.800 -13.668 -8.389 1.00 44.38 116 PRO A O 1
ATOM 912 N N . ALA A 1 117 ? 24.478 -15.311 -7.604 1.00 49.75 117 ALA A N 1
ATOM 913 C CA . ALA A 1 117 ? 24.682 -15.164 -6.167 1.00 49.75 117 ALA A CA 1
ATOM 914 C C . ALA A 1 117 ? 24.950 -13.738 -5.622 1.00 49.75 117 ALA A C 1
ATOM 916 O O . ALA A 1 117 ? 26.015 -13.457 -5.089 1.00 49.75 117 ALA A O 1
ATOM 917 N N . VAL A 1 118 ? 23.938 -12.862 -5.626 1.00 44.94 118 VAL A N 1
ATOM 918 C CA . VAL A 1 118 ? 23.831 -11.774 -4.616 1.00 44.94 118 VAL A CA 1
ATOM 919 C C . VAL A 1 118 ? 23.049 -12.235 -3.370 1.00 44.94 118 VAL A C 1
ATOM 921 O O . VAL A 1 118 ? 22.840 -11.480 -2.430 1.00 44.94 118 VAL A O 1
ATOM 924 N N . TRP A 1 119 ? 22.623 -13.500 -3.332 1.00 41.28 119 TRP A N 1
ATOM 925 C CA . TRP A 1 119 ? 21.824 -14.061 -2.239 1.00 41.28 119 TRP A CA 1
ATOM 926 C C . TRP A 1 119 ? 22.549 -15.138 -1.421 1.00 41.28 119 TRP A C 1
ATOM 928 O O . TRP A 1 119 ? 21.931 -15.718 -0.530 1.00 41.28 119 TRP A O 1
ATOM 938 N N . GLU A 1 120 ? 23.850 -15.369 -1.639 1.00 39.88 120 GLU A N 1
ATOM 939 C CA . GLU A 1 120 ? 24.668 -16.106 -0.666 1.00 39.88 120 GLU A CA 1
ATOM 940 C C . GLU A 1 120 ? 24.920 -15.221 0.559 1.00 39.88 120 GLU A C 1
ATOM 942 O O . GLU A 1 120 ? 26.001 -14.682 0.782 1.00 39.88 120 GLU A O 1
ATOM 947 N N . VAL A 1 121 ? 23.883 -15.057 1.380 1.00 46.50 121 VAL A N 1
ATOM 948 C CA . VAL A 1 121 ? 24.083 -14.739 2.789 1.00 46.50 121 VAL A CA 1
ATOM 949 C C . VAL A 1 121 ? 24.909 -15.903 3.348 1.00 46.50 121 VAL A C 1
ATOM 951 O O . VAL A 1 121 ? 24.449 -17.046 3.252 1.00 46.50 121 VAL A O 1
ATOM 954 N N . PRO A 1 122 ? 26.114 -15.674 3.900 1.00 34.72 122 PRO A N 1
ATOM 955 C CA . PRO A 1 122 ? 26.938 -16.752 4.419 1.00 34.72 122 PRO A CA 1
ATOM 956 C C . PRO A 1 122 ? 26.255 -17.346 5.655 1.00 34.72 122 PRO A C 1
ATOM 958 O O . PRO A 1 122 ? 26.451 -16.904 6.784 1.00 34.72 122 PRO A O 1
ATOM 961 N N . LEU A 1 123 ? 25.454 -18.390 5.457 1.00 50.16 123 LEU A N 1
ATOM 962 C CA . LEU A 1 123 ? 24.903 -19.238 6.515 1.00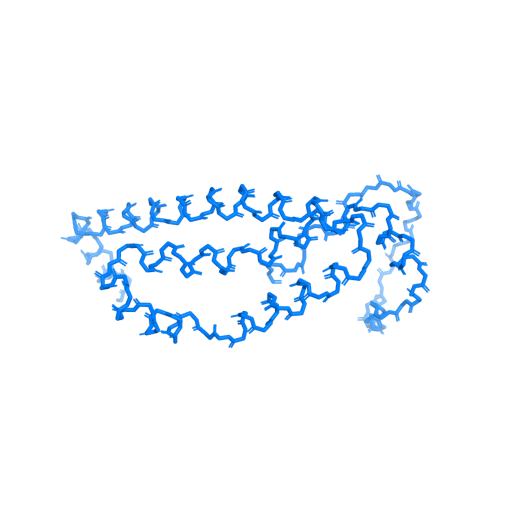 50.16 123 LEU A CA 1
ATOM 963 C C . LEU A 1 123 ? 25.973 -20.214 7.041 1.00 50.16 123 LEU A C 1
ATOM 965 O O . LEU A 1 123 ? 25.694 -21.374 7.325 1.00 50.16 123 LEU A O 1
ATOM 969 N N . HIS A 1 124 ? 27.217 -19.761 7.221 1.00 42.91 124 HIS A N 1
ATOM 970 C CA . HIS A 1 124 ? 28.318 -20.606 7.705 1.00 42.91 124 HIS A CA 1
ATOM 971 C C . HIS A 1 124 ? 28.296 -20.813 9.241 1.00 42.91 124 HIS A C 1
ATOM 973 O O . HIS A 1 124 ? 29.320 -21.078 9.871 1.00 42.91 124 HIS A O 1
ATOM 979 N N . ARG A 1 125 ? 27.129 -20.689 9.890 1.00 43.88 125 ARG A N 1
ATOM 980 C CA . ARG A 1 125 ? 26.976 -20.933 11.338 1.00 43.88 125 ARG A CA 1
ATOM 981 C C . ARG A 1 125 ? 25.727 -21.741 11.698 1.00 43.88 125 ARG A C 1
ATOM 983 O O . ARG A 1 125 ? 25.171 -21.563 12.768 1.00 43.88 125 ARG A O 1
ATOM 990 N N . PHE A 1 126 ? 25.306 -22.666 10.842 1.00 42.19 126 PHE A N 1
ATOM 991 C CA . PHE A 1 126 ? 24.427 -23.760 11.267 1.00 42.19 126 PHE A CA 1
ATOM 992 C C . PHE A 1 126 ? 24.896 -25.075 10.636 1.00 42.19 126 PHE A C 1
ATOM 994 O O . PHE A 1 126 ? 24.311 -25.595 9.692 1.00 42.19 126 PHE A O 1
ATOM 1001 N N . SER A 1 127 ? 26.001 -25.607 11.171 1.00 42.25 127 SER A N 1
ATOM 1002 C CA . SER A 1 127 ? 26.368 -27.014 10.988 1.00 42.25 127 SER A CA 1
ATOM 1003 C C . SER A 1 127 ? 25.387 -27.877 11.774 1.00 42.25 127 SER A C 1
ATOM 1005 O O . SER A 1 127 ? 25.437 -27.926 12.999 1.00 42.25 127 SER A O 1
ATOM 1007 N N . GLY A 1 128 ? 24.494 -28.549 11.056 1.00 40.25 128 GLY A N 1
ATOM 1008 C CA . GLY A 1 128 ? 23.518 -29.475 11.620 1.00 40.25 128 GLY A CA 1
ATOM 1009 C C . GLY A 1 128 ? 22.815 -30.258 10.518 1.00 40.25 128 GLY A C 1
ATOM 1010 O O . GLY A 1 128 ? 21.691 -29.949 10.159 1.00 40.25 128 GLY A O 1
ATOM 1011 N N . ALA A 1 129 ? 23.551 -31.209 9.942 1.00 47.38 129 ALA A N 1
ATOM 1012 C CA . ALA A 1 129 ? 23.122 -32.352 9.137 1.00 47.38 129 ALA A CA 1
ATOM 1013 C C . ALA A 1 129 ? 21.619 -32.493 8.792 1.00 47.38 129 ALA A C 1
ATOM 1015 O O . ALA A 1 129 ? 20.835 -32.947 9.617 1.00 47.38 129 ALA A O 1
ATOM 1016 N N . LEU A 1 130 ? 21.268 -32.297 7.514 1.00 37.84 130 LEU A N 1
ATOM 1017 C CA . LEU A 1 130 ? 20.449 -33.265 6.770 1.00 37.84 130 LEU A CA 1
ATOM 1018 C C . LEU A 1 130 ? 20.593 -33.034 5.256 1.00 37.84 130 LEU A C 1
ATOM 1020 O O . LE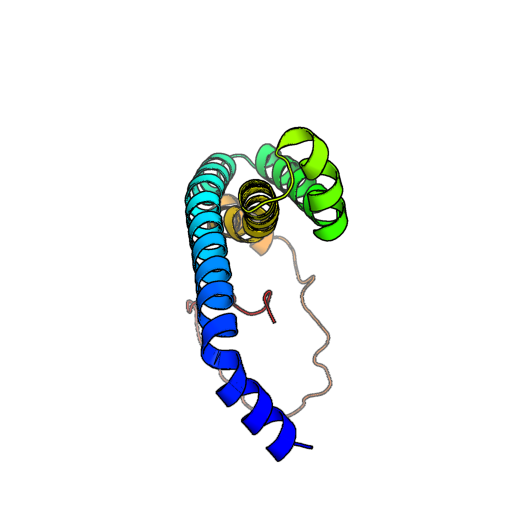U A 1 130 ? 20.166 -32.021 4.706 1.00 37.84 130 LEU A O 1
ATOM 1024 N N . SER A 1 131 ? 21.223 -33.993 4.578 1.00 40.66 131 SER A N 1
ATOM 1025 C CA . SER A 1 131 ? 21.334 -34.049 3.119 1.00 40.66 131 SER A CA 1
ATOM 1026 C C . SER A 1 131 ? 19.980 -34.449 2.535 1.00 40.66 131 SER A C 1
ATOM 1028 O O . SER A 1 131 ? 19.640 -35.630 2.507 1.00 40.66 131 SER A O 1
ATOM 1030 N N . PHE A 1 132 ? 19.195 -33.471 2.084 1.00 34.12 132 PHE A N 1
ATOM 1031 C CA . PHE A 1 132 ? 17.960 -33.725 1.348 1.00 34.12 132 PHE A CA 1
ATOM 1032 C C . PHE A 1 132 ? 18.097 -33.161 -0.071 1.00 34.12 132 PHE A C 1
ATOM 1034 O O . PHE A 1 132 ? 17.846 -31.988 -0.342 1.00 34.12 132 PHE A O 1
ATOM 1041 N N . ARG A 1 133 ? 18.561 -34.017 -0.992 1.00 40.41 133 ARG A N 1
ATOM 1042 C CA . ARG A 1 133 ? 18.518 -33.759 -2.437 1.00 40.41 133 ARG A CA 1
ATOM 1043 C C . ARG A 1 133 ? 17.063 -33.846 -2.894 1.00 40.41 133 ARG A C 1
ATOM 1045 O O . ARG A 1 133 ? 16.576 -34.936 -3.176 1.00 40.41 133 ARG A O 1
ATOM 1052 N N . LEU A 1 134 ? 16.383 -32.708 -2.990 1.00 42.38 134 LEU A N 1
ATOM 1053 C CA . LEU A 1 134 ? 15.115 -32.605 -3.710 1.00 42.38 134 LEU A CA 1
ATOM 1054 C C . LEU A 1 134 ? 15.367 -32.075 -5.127 1.00 42.38 134 LEU A C 1
ATOM 1056 O O . LEU A 1 134 ? 15.919 -30.982 -5.277 1.00 42.38 134 LEU A O 1
ATOM 1060 N N . PRO A 1 135 ? 14.973 -32.816 -6.176 1.00 33.84 135 PRO A N 1
ATOM 1061 C CA . PRO A 1 135 ? 14.975 -32.302 -7.532 1.00 33.84 135 PRO A CA 1
ATOM 1062 C C . PRO A 1 135 ? 13.745 -31.410 -7.756 1.00 33.84 135 PRO A C 1
ATOM 1064 O O . PRO A 1 135 ? 12.632 -31.781 -7.414 1.00 33.84 135 PRO A O 1
ATOM 1067 N N . CYS A 1 136 ? 14.006 -30.248 -8.362 1.00 45.00 136 CYS A N 1
ATOM 1068 C CA . CYS A 1 136 ? 13.127 -29.366 -9.138 1.00 45.00 136 CYS A CA 1
ATOM 1069 C C . CYS A 1 136 ? 11.700 -29.043 -8.623 1.00 45.00 136 CYS A C 1
ATOM 1071 O O . CYS A 1 136 ? 10.855 -29.906 -8.435 1.00 45.00 136 CYS A O 1
ATOM 1073 N N . ARG A 1 137 ? 11.345 -27.748 -8.738 1.00 40.22 137 ARG A N 1
ATOM 1074 C CA . ARG A 1 137 ? 10.004 -27.312 -9.197 1.00 40.22 137 ARG A CA 1
ATOM 1075 C C . ARG A 1 137 ? 8.886 -27.168 -8.152 1.00 40.22 137 ARG A C 1
ATOM 1077 O O . ARG A 1 137 ? 7.730 -27.376 -8.499 1.00 40.22 137 ARG A O 1
ATOM 1084 N N . LEU A 1 138 ? 9.176 -26.686 -6.943 1.00 40.41 138 LEU A N 1
ATOM 1085 C CA . LEU A 1 138 ? 8.123 -26.177 -6.053 1.00 40.41 138 LEU A CA 1
ATOM 1086 C C . LEU A 1 138 ? 8.429 -24.776 -5.488 1.00 40.41 138 LEU A C 1
ATOM 1088 O O . LEU A 1 138 ? 9.092 -24.598 -4.478 1.00 40.41 138 LEU A O 1
ATOM 1092 N N . TYR A 1 139 ? 7.871 -23.778 -6.174 1.00 40.94 139 TYR A N 1
ATOM 1093 C CA . TYR A 1 139 ? 6.920 -22.838 -5.568 1.00 40.94 139 TYR A CA 1
ATOM 1094 C C . TYR A 1 139 ? 7.352 -21.815 -4.491 1.00 40.94 139 TYR A C 1
ATOM 1096 O O . TYR A 1 139 ? 6.467 -21.210 -3.901 1.00 40.94 139 TYR A O 1
ATOM 1104 N N . TYR A 1 140 ? 8.630 -21.522 -4.231 1.00 38.78 140 TYR A N 1
ATOM 1105 C CA . TYR A 1 140 ? 8.995 -20.471 -3.251 1.00 38.78 140 TYR A CA 1
ATOM 1106 C C . TYR A 1 140 ? 10.229 -19.655 -3.682 1.00 38.78 140 TYR A C 1
ATOM 1108 O O . TYR A 1 140 ? 11.165 -20.249 -4.214 1.00 38.78 140 TYR A O 1
ATOM 1116 N N . PRO A 1 141 ? 10.268 -18.317 -3.468 1.00 41.16 141 PRO A N 1
ATOM 1117 C CA . PRO A 1 141 ? 9.646 -17.633 -2.336 1.00 41.16 141 PRO A CA 1
ATOM 1118 C C . PRO A 1 141 ? 8.858 -16.372 -2.739 1.00 41.16 141 PRO A C 1
ATOM 1120 O O . PRO A 1 141 ? 9.391 -15.268 -2.778 1.00 41.16 141 PRO A O 1
ATOM 1123 N N . ALA A 1 142 ? 7.551 -16.520 -2.948 1.00 40.94 142 ALA A N 1
ATOM 1124 C CA . ALA A 1 142 ? 6.608 -15.406 -3.080 1.00 40.94 142 ALA A CA 1
ATOM 1125 C C . ALA A 1 142 ? 6.192 -14.788 -1.723 1.00 40.94 142 ALA A C 1
ATOM 1127 O O . ALA A 1 142 ? 5.228 -14.036 -1.673 1.00 40.94 142 ALA A O 1
ATOM 1128 N N . LEU A 1 143 ? 6.873 -15.104 -0.610 1.00 43.31 143 LEU A N 1
ATOM 1129 C CA . LEU A 1 143 ? 6.353 -14.796 0.733 1.00 43.31 143 LEU A CA 1
ATOM 1130 C C . LEU A 1 143 ? 7.407 -14.470 1.812 1.00 43.31 143 LEU A C 1
ATOM 1132 O O . LEU A 1 143 ? 7.093 -14.535 2.994 1.00 43.31 143 LEU A O 1
ATOM 1136 N N . LYS A 1 144 ? 8.654 -14.138 1.443 1.00 33.69 144 LYS A N 1
ATOM 1137 C CA . LYS A 1 144 ? 9.719 -13.772 2.413 1.00 33.69 144 LYS A CA 1
ATOM 1138 C C . LYS A 1 144 ? 10.212 -12.322 2.306 1.00 33.69 144 LYS A C 1
ATOM 1140 O O . LYS A 1 144 ? 11.264 -11.991 2.829 1.00 33.69 144 LYS A O 1
ATOM 1145 N N . ILE A 1 145 ? 9.460 -11.484 1.592 1.00 39.84 145 ILE A N 1
ATOM 1146 C CA . ILE A 1 145 ? 9.740 -10.048 1.397 1.00 39.84 145 ILE A CA 1
ATOM 1147 C C . ILE A 1 145 ? 8.733 -9.161 2.165 1.00 39.84 145 ILE A C 1
ATOM 1149 O O . ILE A 1 145 ? 8.881 -7.948 2.186 1.00 39.84 145 ILE A O 1
ATOM 1153 N N . TRP A 1 146 ? 7.735 -9.753 2.834 1.00 29.80 146 TRP A N 1
ATOM 1154 C CA . TRP A 1 146 ? 6.675 -9.022 3.549 1.00 29.80 146 TRP A CA 1
ATOM 1155 C C . TRP A 1 146 ? 6.578 -9.339 5.059 1.00 29.80 146 TRP A C 1
ATOM 1157 O O . TRP A 1 146 ? 5.543 -9.059 5.654 1.00 29.80 146 TRP A O 1
ATOM 1167 N N . TRP A 1 147 ? 7.640 -9.890 5.669 1.00 31.69 147 TRP A N 1
ATOM 1168 C CA . TRP A 1 147 ? 7.859 -9.947 7.127 1.00 31.69 147 TRP A CA 1
ATOM 1169 C C . TRP A 1 147 ? 9.344 -9.788 7.445 1.00 31.69 147 TRP A C 1
ATOM 1171 O O . TRP A 1 147 ? 10.151 -10.423 6.725 1.00 31.69 147 TRP A O 1
#

Foldseek 3Di:
DVVVVVVVCVVCVVVVVVVVVLVVVLLVLLLVVLLVVLLVLLQVCLVPPVSVVVVLVVLVVVPVQDLVNQLVVCCVPPNDDSVSVSVSSSSVNNNLNSVVSNCVRPVVVVVVVVDPDPPCPPPVPDPDDDDDDDDDDDDDDPDPPPD